Protein AF-A0A967CG40-F1 (afdb_monomer_lite)

pLDDT: mean 80.62, std 16.34, range [40.69, 97.94]

Structure (mmCIF, N/CA/C/O backbone):
data_AF-A0A967CG40-F1
#
_entry.id   AF-A0A967CG40-F1
#
loop_
_atom_site.group_PDB
_atom_site.id
_atom_site.type_symbol
_atom_site.label_atom_id
_atom_site.label_alt_id
_atom_site.label_comp_id
_atom_site.label_asym_id
_atom_site.label_entity_id
_atom_site.label_seq_id
_atom_site.pdbx_PDB_ins_code
_atom_site.Cartn_x
_atom_site.Cartn_y
_atom_site.Cartn_z
_atom_site.occupancy
_atom_site.B_iso_or_equiv
_atom_site.auth_seq_id
_atom_site.auth_comp_id
_atom_site.auth_asym_id
_atom_site.auth_atom_id
_atom_site.pdbx_PDB_model_num
ATOM 1 N N . ASN A 1 1 ? -1.352 -1.800 -19.577 1.00 79.44 1 ASN A N 1
ATOM 2 C CA . ASN A 1 1 ? -1.941 -0.766 -18.692 1.00 79.44 1 ASN A CA 1
ATOM 3 C C . ASN A 1 1 ? -1.736 0.642 -19.194 1.00 79.44 1 ASN A C 1
ATOM 5 O O . ASN A 1 1 ? -2.738 1.325 -19.335 1.00 79.44 1 ASN A O 1
ATOM 9 N N . HI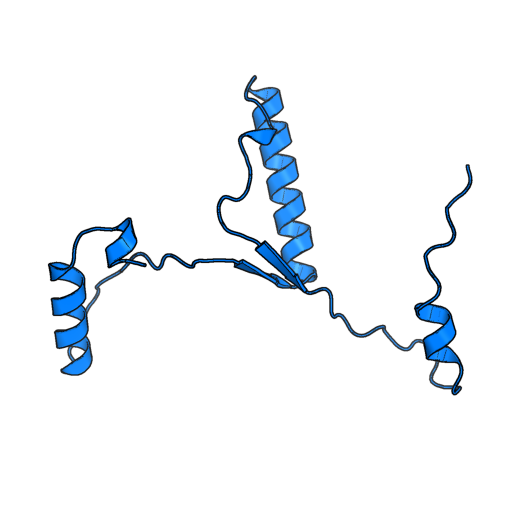S A 1 2 ? -0.505 1.043 -19.528 1.00 78.06 2 HIS A N 1
ATOM 10 C CA . HIS A 1 2 ? -0.240 2.351 -20.139 1.00 78.06 2 HIS A CA 1
ATOM 11 C C . HIS A 1 2 ? -1.141 2.636 -21.346 1.00 78.06 2 HIS A C 1
ATOM 13 O O . HIS A 1 2 ? -1.855 3.622 -21.348 1.00 78.06 2 HIS A O 1
ATOM 19 N N . LEU A 1 3 ? -1.250 1.709 -22.302 1.00 81.38 3 LEU A N 1
ATOM 20 C CA . LEU A 1 3 ? -2.155 1.883 -23.449 1.00 81.38 3 LEU A CA 1
ATOM 21 C C . LEU A 1 3 ? -3.645 1.870 -23.070 1.00 81.38 3 LEU A C 1
ATOM 23 O O . LEU A 1 3 ? -4.438 2.613 -23.635 1.00 81.38 3 LEU A O 1
ATOM 27 N N . ARG A 1 4 ? -4.019 1.045 -22.082 1.00 83.31 4 ARG A N 1
ATOM 28 C CA . ARG A 1 4 ? -5.406 0.899 -21.613 1.00 83.31 4 ARG A CA 1
ATOM 29 C C . ARG A 1 4 ? -5.933 2.175 -20.943 1.00 83.31 4 ARG A C 1
ATOM 31 O O . ARG A 1 4 ? -7.115 2.456 -21.069 1.00 83.31 4 ARG A O 1
ATOM 38 N N . HIS A 1 5 ? -5.066 2.926 -20.257 1.00 79.81 5 HIS A N 1
ATOM 39 C CA . HIS A 1 5 ? -5.451 4.077 -19.424 1.00 79.81 5 HIS A CA 1
ATOM 40 C C . HIS A 1 5 ? -4.872 5.419 -19.899 1.00 79.81 5 HIS A C 1
ATOM 42 O O . HIS A 1 5 ? -5.500 6.455 -19.727 1.00 79.81 5 HIS A O 1
ATOM 48 N N . GLY A 1 6 ? -3.686 5.414 -20.505 1.00 71.75 6 GLY A N 1
ATOM 49 C CA . GLY A 1 6 ? -2.922 6.601 -20.903 1.00 71.75 6 GLY A CA 1
ATOM 50 C C . GLY A 1 6 ? -3.070 7.014 -22.370 1.00 71.75 6 GLY A C 1
ATOM 51 O O . GLY A 1 6 ? -2.673 8.122 -22.706 1.00 71.75 6 GLY A O 1
ATOM 52 N N . ARG A 1 7 ? -3.649 6.164 -23.235 1.00 65.00 7 ARG A N 1
ATOM 53 C CA . ARG A 1 7 ? -3.970 6.402 -24.667 1.00 65.00 7 ARG A CA 1
ATOM 54 C C . ARG A 1 7 ? -2.843 6.911 -25.595 1.00 65.00 7 ARG A C 1
ATOM 56 O O . ARG A 1 7 ? -3.063 6.939 -26.800 1.00 65.00 7 ARG A O 1
ATOM 63 N N . ASN A 1 8 ? -1.655 7.249 -25.095 1.00 69.06 8 ASN A N 1
ATOM 64 C CA . ASN A 1 8 ? -0.513 7.696 -25.892 1.00 69.06 8 ASN A CA 1
ATOM 65 C C . ASN A 1 8 ? 0.495 6.548 -26.082 1.00 69.06 8 ASN A C 1
ATOM 67 O O . ASN A 1 8 ? 1.159 6.118 -25.135 1.00 69.06 8 ASN A O 1
ATOM 71 N N . VAL A 1 9 ? 0.537 6.024 -27.309 1.00 70.62 9 VAL A N 1
ATOM 72 C CA . VAL A 1 9 ? 1.396 4.907 -27.738 1.00 70.62 9 VAL A CA 1
ATOM 73 C C . VAL A 1 9 ? 2.782 5.409 -28.147 1.00 70.62 9 VAL A C 1
ATOM 75 O O . VAL A 1 9 ? 3.773 4.747 -27.854 1.00 70.62 9 VAL A O 1
ATOM 78 N N . THR A 1 10 ? 2.829 6.568 -28.809 1.00 72.12 10 THR A N 1
ATOM 79 C CA . THR A 1 10 ? 3.970 7.039 -29.603 1.00 72.12 10 THR A CA 1
ATOM 80 C C . THR A 1 10 ? 5.205 7.299 -28.747 1.00 72.12 10 THR A C 1
ATOM 82 O O . THR A 1 10 ? 6.295 6.841 -29.090 1.00 72.12 10 THR A O 1
ATOM 85 N N . ASP A 1 11 ? 5.022 7.947 -27.597 1.00 76.31 11 ASP A N 1
ATOM 86 C CA . ASP A 1 11 ? 6.138 8.327 -26.724 1.00 76.31 11 ASP A CA 1
ATOM 87 C C . ASP A 1 11 ? 6.769 7.096 -26.058 1.00 76.31 11 ASP A C 1
ATOM 89 O O . ASP A 1 11 ? 7.986 6.986 -25.949 1.00 76.31 11 ASP A O 1
ATOM 93 N N . LEU A 1 12 ? 5.945 6.112 -25.672 1.00 80.38 12 LEU A N 1
ATOM 94 C CA . LEU A 1 12 ? 6.441 4.882 -25.055 1.00 80.38 12 LEU A CA 1
ATOM 95 C C . LEU A 1 12 ? 7.185 4.004 -26.068 1.00 80.38 12 LEU A C 1
ATOM 97 O O . LEU A 1 12 ? 8.203 3.420 -25.714 1.00 80.38 12 LEU A O 1
ATOM 101 N N . SER A 1 13 ? 6.695 3.898 -27.309 1.00 85.38 13 SER A N 1
ATOM 102 C CA . SER A 1 13 ? 7.383 3.111 -28.341 1.00 85.38 13 SER A CA 1
ATOM 103 C C . SER A 1 13 ? 8.768 3.667 -28.658 1.00 85.38 13 SER A C 1
ATOM 105 O O . SER A 1 13 ? 9.723 2.903 -28.670 1.00 85.38 13 SER A O 1
ATOM 107 N N . GLN A 1 14 ? 8.897 4.988 -28.820 1.00 85.00 14 GLN A N 1
ATOM 108 C CA . GLN A 1 14 ? 10.183 5.618 -29.139 1.00 85.00 14 GLN A CA 1
ATOM 109 C C . GLN A 1 14 ? 11.216 5.401 -28.033 1.00 85.00 14 GLN A C 1
ATOM 111 O O . GLN A 1 14 ? 12.375 5.119 -28.312 1.00 85.00 14 GLN A O 1
ATOM 116 N N . VAL A 1 15 ? 10.789 5.479 -26.774 1.00 84.75 15 VAL A N 1
ATOM 117 C CA . VAL A 1 15 ? 11.684 5.259 -25.635 1.00 84.75 15 VAL A CA 1
ATOM 118 C C . VAL A 1 15 ? 12.107 3.802 -25.534 1.00 84.75 15 VAL A C 1
ATOM 120 O O . VAL A 1 15 ? 13.266 3.528 -25.243 1.00 84.75 15 VAL A O 1
ATOM 123 N N . LEU A 1 16 ? 11.190 2.863 -25.778 1.00 86.25 16 LEU A N 1
ATOM 124 C CA . LEU A 1 16 ? 11.537 1.444 -25.809 1.00 86.25 16 LEU A CA 1
ATOM 125 C C . LEU A 1 16 ? 12.536 1.145 -26.932 1.00 86.25 16 LEU A C 1
ATOM 127 O O . LEU A 1 16 ? 13.485 0.404 -26.692 1.00 86.25 16 LEU A O 1
ATOM 131 N N . ASP A 1 17 ? 12.362 1.753 -28.107 1.00 90.38 17 ASP A N 1
ATOM 132 C CA . ASP A 1 17 ? 13.294 1.617 -29.228 1.00 90.38 17 ASP A CA 1
ATOM 133 C C . ASP A 1 17 ? 14.686 2.169 -28.871 1.00 90.38 17 ASP A C 1
ATOM 135 O O . ASP A 1 17 ? 15.684 1.476 -29.069 1.00 90.38 17 ASP A O 1
ATOM 139 N N . SER A 1 18 ? 14.765 3.362 -28.266 1.00 88.69 18 SER A N 1
ATOM 140 C CA . SER A 1 18 ? 16.028 3.928 -27.764 1.00 88.69 18 SER A CA 1
ATOM 141 C C . SER A 1 18 ? 16.668 3.066 -26.670 1.00 88.69 18 SER A C 1
ATOM 143 O O . SER A 1 18 ? 17.875 2.850 -26.686 1.00 88.69 18 SER A O 1
ATOM 145 N N . TRP A 1 19 ? 15.875 2.511 -25.749 1.00 86.06 19 TRP A N 1
ATOM 146 C CA . TRP A 1 19 ? 16.388 1.644 -24.685 1.00 86.06 19 TRP A CA 1
ATOM 147 C C . TRP A 1 19 ? 16.948 0.323 -25.233 1.00 86.06 19 TRP A C 1
ATOM 149 O O . TRP A 1 19 ? 17.974 -0.156 -24.756 1.00 86.06 19 TRP A O 1
ATOM 159 N N . ILE A 1 20 ? 16.312 -0.250 -26.265 1.00 91.25 20 ILE A N 1
ATOM 160 C CA . ILE A 1 20 ? 16.814 -1.432 -26.991 1.00 91.25 20 ILE A CA 1
ATOM 161 C C . ILE A 1 20 ? 18.110 -1.110 -27.744 1.00 91.25 20 ILE A C 1
ATOM 163 O O . ILE A 1 20 ? 18.984 -1.971 -27.835 1.00 91.25 20 ILE A O 1
ATOM 167 N N . ALA A 1 21 ? 18.242 0.109 -28.269 1.00 93.31 21 ALA A N 1
ATOM 168 C CA . ALA A 1 21 ? 19.454 0.589 -28.929 1.00 93.31 21 ALA A CA 1
ATOM 169 C C . ALA A 1 21 ? 20.603 0.932 -27.956 1.00 93.31 21 ALA A C 1
ATOM 171 O O . ALA A 1 21 ? 21.659 1.361 -28.410 1.00 93.31 21 ALA A O 1
ATOM 172 N N . GLU A 1 22 ? 20.415 0.720 -26.645 1.00 87.38 22 GLU A N 1
ATOM 173 C CA . GLU A 1 22 ? 21.351 1.094 -25.572 1.00 87.38 22 GLU A CA 1
ATOM 174 C C . GLU A 1 22 ? 21.623 2.607 -25.477 1.00 87.38 22 GLU A C 1
ATOM 176 O O . GLU A 1 22 ? 22.598 3.041 -24.857 1.00 87.38 22 GLU A O 1
ATOM 181 N N . ASP A 1 23 ? 20.722 3.428 -26.020 1.00 89.44 23 ASP A N 1
ATOM 182 C CA . ASP A 1 23 ? 20.763 4.874 -25.853 1.00 89.44 23 ASP A CA 1
ATOM 183 C C . ASP A 1 23 ? 20.236 5.263 -24.461 1.00 89.44 23 ASP A C 1
ATOM 185 O O . ASP A 1 23 ? 19.238 4.736 -23.956 1.00 89.44 23 ASP A O 1
ATOM 189 N N . SER A 1 24 ? 20.887 6.235 -23.819 1.00 77.44 24 SER A N 1
ATOM 190 C CA . SER A 1 24 ? 20.407 6.792 -22.553 1.00 77.44 24 SER A CA 1
ATOM 191 C C . SER A 1 24 ? 19.206 7.710 -22.786 1.00 77.44 24 SER A C 1
ATOM 193 O O . SER A 1 24 ? 19.284 8.635 -23.596 1.00 77.44 24 SER A O 1
ATOM 195 N N . THR A 1 25 ? 18.129 7.514 -22.025 1.00 79.44 25 THR A N 1
ATOM 196 C CA . THR A 1 25 ? 16.931 8.367 -22.072 1.00 79.44 25 THR A CA 1
ATOM 197 C C . THR A 1 25 ? 16.548 8.802 -20.657 1.00 79.44 25 THR A C 1
ATOM 199 O O . THR A 1 25 ? 16.489 7.952 -19.770 1.00 79.44 25 THR A O 1
ATOM 202 N N . ASP A 1 26 ? 16.192 10.073 -20.465 1.00 83.38 26 ASP A N 1
ATOM 203 C CA . ASP A 1 26 ? 15.620 10.593 -19.207 1.00 83.38 26 ASP A CA 1
ATOM 204 C C . ASP A 1 26 ? 14.086 10.445 -19.159 1.00 83.38 26 ASP A C 1
ATOM 206 O O . ASP A 1 26 ? 13.381 11.191 -18.478 1.00 83.38 26 ASP A O 1
ATOM 210 N N . PHE A 1 27 ? 13.527 9.524 -19.945 1.00 80.31 27 PHE A N 1
ATOM 211 C CA . PHE A 1 27 ? 12.085 9.392 -20.055 1.00 80.31 27 PHE A CA 1
ATOM 212 C C . PHE A 1 27 ? 11.476 8.737 -18.816 1.00 80.31 27 PHE A C 1
ATOM 214 O O . PHE A 1 27 ? 11.744 7.579 -18.494 1.00 80.31 27 PHE A O 1
ATOM 221 N N . GLU A 1 28 ? 10.562 9.459 -18.176 1.00 80.56 28 GLU A N 1
ATOM 222 C CA . GLU A 1 28 ? 9.710 8.925 -17.123 1.00 80.56 28 GLU A CA 1
ATOM 223 C C . GLU A 1 28 ? 8.367 8.472 -17.694 1.00 80.56 28 GLU A C 1
ATOM 225 O O . GLU A 1 28 ? 7.712 9.184 -18.457 1.00 80.56 28 GLU A O 1
ATOM 230 N N . PHE A 1 29 ? 7.898 7.301 -17.262 1.00 78.94 29 PHE A N 1
ATOM 231 C CA . PHE A 1 29 ? 6.557 6.835 -17.593 1.00 78.94 29 PHE A CA 1
ATOM 232 C C . PHE A 1 29 ? 5.750 6.509 -16.344 1.00 78.94 29 PHE A C 1
ATOM 234 O O . PHE A 1 29 ? 6.257 6.037 -15.325 1.00 78.94 29 PHE A O 1
ATOM 241 N N . ARG A 1 30 ? 4.434 6.701 -16.446 1.00 82.44 30 ARG A N 1
ATOM 242 C CA . ARG A 1 30 ? 3.508 6.342 -15.375 1.00 82.44 30 ARG A CA 1
ATOM 243 C C . ARG A 1 30 ? 3.249 4.838 -15.390 1.00 82.44 30 ARG A C 1
ATOM 245 O O . ARG A 1 30 ? 2.419 4.341 -16.156 1.00 82.44 30 ARG A O 1
ATOM 252 N N . PHE A 1 31 ? 3.903 4.108 -14.494 1.00 84.94 31 PHE A N 1
ATOM 253 C CA . PHE A 1 31 ? 3.541 2.721 -14.231 1.00 84.94 31 PHE A CA 1
ATOM 254 C C . PHE A 1 31 ? 2.206 2.648 -13.475 1.00 84.94 31 PHE A C 1
ATOM 256 O O . PHE A 1 31 ? 2.032 3.248 -12.419 1.00 84.94 31 PHE A O 1
ATOM 263 N N . MET A 1 32 ? 1.245 1.904 -14.024 1.00 87.88 32 MET A N 1
ATOM 264 C CA . MET A 1 32 ? -0.087 1.725 -13.438 1.00 87.88 32 MET A CA 1
ATOM 265 C C . MET A 1 32 ? -0.299 0.239 -13.130 1.00 87.88 32 MET A C 1
ATOM 267 O O . MET A 1 32 ? -0.610 -0.518 -14.058 1.00 87.88 32 MET A O 1
ATOM 271 N N . PRO A 1 33 ? -0.102 -0.219 -11.882 1.00 91.81 33 PRO A N 1
ATOM 272 C CA . PRO A 1 33 ? -0.356 -1.606 -11.503 1.00 91.81 33 PRO A CA 1
ATOM 273 C C . PRO A 1 33 ? -1.859 -1.927 -11.510 1.00 91.81 33 PRO A C 1
ATOM 275 O O . PRO A 1 33 ? -2.706 -1.040 -11.504 1.00 91.81 33 PRO A O 1
ATOM 278 N N . ASN A 1 34 ? -2.199 -3.220 -11.530 1.00 93.69 34 ASN A N 1
ATOM 279 C CA . ASN A 1 34 ? -3.595 -3.687 -11.468 1.00 93.69 34 ASN A CA 1
ATOM 280 C C . ASN A 1 34 ? -4.069 -4.044 -10.056 1.00 93.69 34 ASN A C 1
ATOM 282 O O . ASN A 1 34 ? -5.257 -4.265 -9.856 1.00 93.69 34 ASN A O 1
ATOM 286 N N . ARG A 1 35 ? -3.140 -4.189 -9.112 1.00 94.56 35 ARG A N 1
ATOM 287 C CA . ARG A 1 35 ? -3.397 -4.549 -7.717 1.00 94.56 35 ARG A CA 1
ATOM 288 C C . ARG A 1 35 ? -2.185 -4.199 -6.872 1.00 94.56 35 ARG A C 1
ATOM 290 O O . ARG A 1 35 ? -1.079 -4.100 -7.409 1.00 94.56 35 ARG A O 1
ATOM 297 N N . LEU A 1 36 ? -2.396 -4.097 -5.569 1.00 94.00 36 LEU A N 1
ATOM 298 C CA . LEU A 1 36 ? -1.332 -3.978 -4.580 1.00 94.00 36 LEU A CA 1
ATOM 299 C C . LEU A 1 36 ? -1.274 -5.252 -3.736 1.00 94.00 36 LEU A C 1
ATOM 301 O O . LEU A 1 36 ? -2.301 -5.847 -3.415 1.00 94.00 36 LEU A O 1
ATOM 305 N N . LEU A 1 37 ? -0.063 -5.681 -3.395 1.00 94.88 37 LEU A N 1
ATOM 306 C CA . LEU A 1 37 ? 0.175 -6.705 -2.387 1.00 94.88 37 LEU A CA 1
ATOM 307 C C . LEU A 1 37 ? 0.984 -6.052 -1.275 1.00 94.88 37 LEU A C 1
ATOM 309 O O . LEU A 1 37 ? 2.035 -5.473 -1.540 1.00 94.88 37 LEU A O 1
ATOM 313 N N . MET A 1 38 ? 0.482 -6.129 -0.052 1.00 94.38 38 MET A N 1
ATOM 314 C CA . MET A 1 38 ? 1.117 -5.535 1.113 1.00 94.38 38 MET A CA 1
ATOM 315 C C . MET A 1 38 ? 1.540 -6.621 2.088 1.00 94.38 38 MET A C 1
ATOM 317 O O . MET A 1 38 ? 0.848 -7.619 2.276 1.00 94.38 38 MET A O 1
ATOM 321 N N . HIS A 1 39 ? 2.680 -6.401 2.720 1.00 92.31 39 HIS A N 1
ATOM 322 C CA . HIS A 1 39 ? 3.172 -7.213 3.820 1.00 92.31 39 HIS A CA 1
ATOM 323 C C . HIS A 1 39 ? 2.619 -6.647 5.137 1.00 92.31 39 HIS A C 1
ATOM 325 O O . HIS A 1 39 ? 2.361 -5.446 5.225 1.00 92.31 39 HIS A O 1
ATOM 331 N N . GLY A 1 40 ? 2.416 -7.469 6.166 1.00 88.62 40 GLY A N 1
ATOM 332 C CA . GLY A 1 40 ? 1.710 -7.046 7.384 1.00 88.62 40 GLY A CA 1
ATOM 333 C C . GLY A 1 40 ? 2.310 -5.816 8.096 1.00 88.62 40 GLY A C 1
ATOM 334 O O . GLY A 1 40 ? 1.566 -4.991 8.618 1.00 88.62 40 GLY A O 1
ATOM 335 N N . THR A 1 41 ? 3.628 -5.625 8.042 1.00 88.88 41 THR A N 1
ATOM 336 C CA . THR A 1 41 ? 4.387 -4.525 8.653 1.00 88.88 41 THR A CA 1
ATOM 337 C C . THR A 1 41 ? 4.214 -3.224 7.897 1.00 88.88 41 THR A C 1
ATOM 339 O O . THR A 1 41 ? 4.337 -2.166 8.500 1.00 88.88 41 THR A O 1
ATOM 342 N N . THR A 1 42 ? 3.924 -3.280 6.596 1.00 92.00 42 THR A N 1
ATOM 343 C CA . THR A 1 42 ? 3.647 -2.088 5.785 1.00 92.00 42 THR A CA 1
ATOM 344 C C . THR A 1 42 ? 2.151 -1.825 5.655 1.00 92.00 42 THR A C 1
ATOM 346 O O . THR A 1 42 ? 1.743 -0.683 5.471 1.00 92.00 42 THR A O 1
ATOM 349 N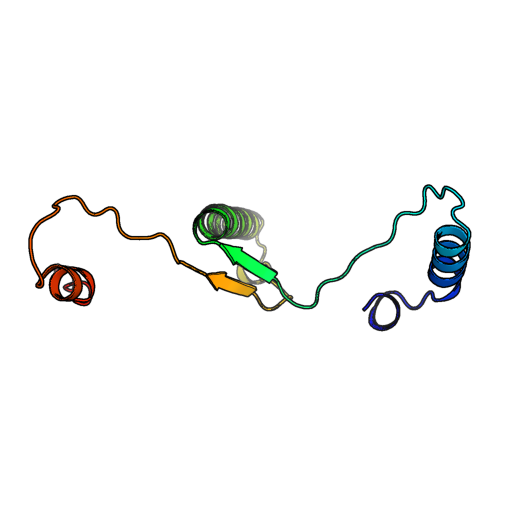 N . CYS A 1 43 ? 1.315 -2.855 5.799 1.00 92.81 43 CYS A N 1
ATOM 350 C CA . CYS A 1 43 ? -0.135 -2.716 5.774 1.00 92.81 43 CYS A CA 1
ATOM 351 C C . CYS A 1 43 ? -0.667 -1.972 7.004 1.00 92.81 43 CYS A C 1
ATOM 353 O O . CYS A 1 43 ? -1.507 -1.092 6.851 1.00 92.81 43 CYS A O 1
ATOM 355 N N . ALA A 1 44 ? -0.157 -2.276 8.201 1.00 91.62 44 ALA A N 1
ATOM 356 C CA . ALA A 1 44 ? -0.595 -1.614 9.429 1.00 91.62 44 ALA A CA 1
ATOM 357 C C . ALA A 1 44 ? -0.433 -0.075 9.401 1.00 91.62 44 ALA A C 1
ATOM 359 O O . ALA A 1 44 ? -1.438 0.605 9.611 1.00 91.62 44 ALA A O 1
ATOM 360 N N . PRO A 1 45 ? 0.753 0.503 9.101 1.00 95.12 45 PRO A N 1
ATOM 361 C CA . PRO A 1 45 ? 0.888 1.957 9.007 1.00 95.12 45 PRO A CA 1
ATOM 362 C C . PRO A 1 45 ? 0.048 2.551 7.869 1.00 95.12 45 PRO A C 1
ATOM 364 O O . PRO A 1 45 ? -0.616 3.554 8.077 1.00 95.12 45 PRO A O 1
ATOM 367 N N . ALA A 1 46 ? -0.040 1.896 6.707 1.00 94.06 46 ALA A N 1
ATOM 368 C CA . ALA A 1 46 ? -0.864 2.402 5.607 1.00 94.06 46 ALA A CA 1
ATOM 369 C C . ALA A 1 46 ? -2.370 2.433 5.933 1.00 94.06 46 ALA A C 1
ATOM 371 O O . ALA A 1 46 ? -3.084 3.341 5.510 1.00 94.06 46 ALA A O 1
ATOM 372 N N . LEU A 1 47 ? -2.876 1.449 6.684 1.00 93.31 47 LEU A N 1
ATOM 373 C CA . LEU A 1 47 ? -4.258 1.458 7.166 1.00 93.31 47 LEU A CA 1
ATOM 374 C C . LEU A 1 47 ? -4.485 2.561 8.205 1.00 93.31 47 LEU A C 1
ATOM 376 O O . LEU A 1 47 ? -5.549 3.178 8.191 1.00 93.31 47 LEU A O 1
ATOM 380 N N . ALA A 1 48 ? -3.499 2.821 9.068 1.00 95.94 48 ALA A N 1
ATOM 381 C CA . ALA A 1 48 ? -3.548 3.936 10.009 1.00 95.94 48 ALA A CA 1
ATOM 382 C C . ALA A 1 48 ? -3.589 5.286 9.274 1.00 95.94 48 ALA A C 1
ATOM 384 O O . ALA A 1 48 ? -4.419 6.126 9.612 1.00 95.94 48 ALA A O 1
ATOM 385 N N . ASP A 1 49 ? -2.794 5.458 8.216 1.00 96.44 49 ASP A N 1
ATOM 386 C CA . ASP A 1 49 ? -2.819 6.666 7.384 1.00 96.44 49 ASP A CA 1
ATOM 387 C C . ASP A 1 49 ? -4.182 6.858 6.701 1.00 96.44 49 ASP A C 1
ATOM 389 O O . ASP A 1 49 ? -4.741 7.954 6.720 1.00 96.44 49 ASP A O 1
ATOM 393 N N . ILE A 1 50 ? -4.770 5.792 6.138 1.00 95.50 50 ILE A N 1
ATOM 394 C CA . ILE A 1 50 ? -6.121 5.856 5.551 1.00 95.50 50 ILE A CA 1
ATOM 395 C C . ILE A 1 50 ? -7.155 6.236 6.615 1.00 95.50 50 ILE A C 1
ATOM 397 O O . ILE A 1 50 ? -8.054 7.022 6.322 1.00 95.50 50 ILE A O 1
ATOM 401 N N . ALA A 1 51 ? -7.053 5.696 7.832 1.00 96.44 51 ALA A N 1
ATOM 402 C CA . ALA A 1 51 ? -7.949 6.059 8.927 1.00 96.44 51 ALA A CA 1
ATOM 403 C C . ALA A 1 51 ? -7.803 7.543 9.298 1.00 96.44 51 ALA A C 1
ATOM 405 O O . ALA A 1 51 ? -8.803 8.254 9.323 1.00 96.44 51 ALA A O 1
ATOM 406 N N . ALA A 1 52 ? -6.574 8.037 9.453 1.00 97.69 52 ALA A N 1
ATOM 407 C CA . ALA A 1 52 ? -6.318 9.444 9.753 1.00 97.69 52 ALA A CA 1
ATOM 408 C C . ALA A 1 52 ? -6.856 10.381 8.657 1.00 97.69 52 ALA A C 1
ATOM 410 O O . ALA A 1 52 ? -7.492 11.390 8.945 1.00 97.69 52 ALA A O 1
ATOM 411 N N . LEU A 1 53 ? -6.670 10.031 7.382 1.00 97.62 53 LEU A N 1
ATOM 412 C CA . LEU A 1 53 ? -7.216 10.811 6.267 1.00 97.62 53 LEU A CA 1
ATOM 413 C C . LEU A 1 53 ? -8.753 10.778 6.220 1.00 97.62 53 LEU A C 1
ATOM 415 O O . LEU A 1 53 ? -9.381 11.738 5.772 1.00 97.62 53 LEU A O 1
ATOM 419 N N . ARG A 1 54 ? -9.379 9.690 6.682 1.00 97.88 54 ARG A N 1
ATOM 420 C CA . ARG A 1 54 ? -10.838 9.613 6.835 1.00 97.88 54 ARG A CA 1
ATOM 421 C C . ARG A 1 54 ? -11.347 10.520 7.947 1.00 97.88 54 ARG A C 1
ATOM 423 O O . ARG A 1 54 ? -12.391 11.140 7.750 1.00 97.88 54 ARG A O 1
ATOM 430 N N . ASP A 1 55 ? -10.612 10.626 9.048 1.00 97.94 55 ASP A N 1
ATOM 431 C CA . ASP A 1 55 ? -10.935 11.554 10.133 1.00 97.94 55 ASP A CA 1
ATOM 432 C C . ASP A 1 55 ? -10.845 13.004 9.638 1.00 97.94 55 ASP A C 1
ATOM 434 O O . ASP A 1 55 ? -11.804 13.759 9.781 1.00 97.94 55 ASP A O 1
ATOM 438 N N . VAL A 1 56 ? -9.772 13.354 8.917 1.00 97.62 56 VAL A N 1
ATOM 439 C CA . VAL A 1 56 ? -9.629 14.679 8.282 1.00 97.62 56 VAL A CA 1
ATOM 440 C C . VAL A 1 56 ? -10.788 14.970 7.324 1.00 97.62 56 VAL A C 1
ATOM 442 O O . VAL A 1 56 ? -11.326 16.074 7.327 1.00 97.62 56 VAL A O 1
ATOM 445 N N . ASN A 1 57 ? -11.221 14.000 6.514 1.00 97.44 57 ASN A N 1
ATOM 446 C CA . ASN A 1 57 ? -12.391 14.194 5.654 1.00 97.44 57 ASN A CA 1
ATOM 447 C C . ASN A 1 57 ? -13.655 14.495 6.473 1.00 97.44 57 ASN A C 1
ATOM 449 O O . ASN A 1 57 ? -14.391 15.414 6.118 1.00 97.44 57 ASN A O 1
ATOM 453 N N . ALA A 1 58 ? -13.885 13.766 7.570 1.00 97.12 58 ALA A N 1
ATOM 454 C CA . ALA A 1 58 ? -15.032 13.993 8.446 1.00 97.12 58 ALA A CA 1
ATOM 455 C C . ALA A 1 58 ? -15.024 15.410 9.042 1.00 97.12 58 ALA A C 1
ATOM 457 O O . ALA A 1 58 ? -16.059 16.071 9.058 1.00 97.12 58 ALA A O 1
ATOM 458 N N . GLU A 1 59 ? -13.857 15.888 9.484 1.00 97.81 59 GLU A N 1
ATOM 459 C CA . GLU A 1 59 ? -13.674 17.236 10.043 1.00 97.81 59 GLU A CA 1
ATOM 460 C C . GLU A 1 59 ? -13.957 18.355 9.033 1.00 97.81 59 GLU A C 1
ATOM 462 O O . GLU A 1 59 ? -14.296 19.469 9.425 1.00 97.81 59 GLU A O 1
ATOM 467 N N . ASN A 1 60 ? -13.827 18.066 7.736 1.00 97.12 60 ASN A N 1
ATOM 468 C CA . ASN A 1 60 ? -14.037 19.022 6.652 1.00 97.12 60 ASN A CA 1
ATOM 469 C C . ASN A 1 60 ? -15.426 18.895 5.997 1.00 97.12 60 ASN A C 1
ATOM 471 O O . ASN A 1 60 ? -15.620 19.427 4.906 1.00 97.12 60 ASN A O 1
ATOM 475 N N . ASP A 1 61 ? -16.376 18.189 6.623 1.00 96.56 61 ASP A N 1
ATOM 476 C CA . ASP A 1 61 ? -17.718 17.889 6.089 1.00 96.56 61 ASP A CA 1
ATOM 477 C C . ASP A 1 61 ? -17.717 17.023 4.807 1.00 96.56 61 ASP A C 1
ATOM 479 O O . ASP A 1 61 ? -18.686 16.996 4.041 1.00 96.56 61 ASP A O 1
ATOM 483 N N . TRP A 1 62 ? -16.637 16.276 4.553 1.00 97.12 62 TRP A N 1
ATOM 484 C CA . TRP A 1 62 ? -16.554 15.311 3.454 1.00 97.12 62 TRP A CA 1
ATOM 485 C C . TRP A 1 62 ? -16.934 13.917 3.939 1.00 97.12 62 TRP A C 1
ATOM 487 O O . TRP A 1 62 ? -16.663 13.523 5.071 1.00 97.12 62 TRP A O 1
ATOM 497 N N . HIS A 1 63 ? -17.526 13.114 3.052 1.00 96.50 63 HIS A N 1
ATOM 498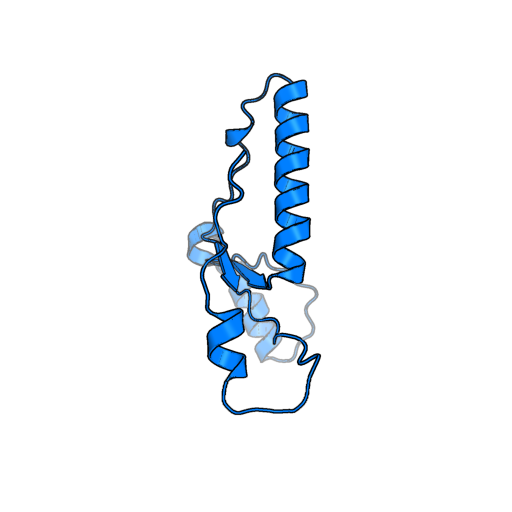 C CA . HIS A 1 63 ? -17.890 11.745 3.399 1.00 96.50 63 HIS A CA 1
ATOM 499 C C . HIS A 1 63 ? -16.623 10.882 3.579 1.00 96.50 63 HIS A C 1
ATOM 501 O O . HIS A 1 63 ? -15.914 10.652 2.595 1.00 96.50 63 HIS A O 1
ATOM 507 N N . PRO A 1 64 ? -16.334 10.325 4.773 1.00 95.25 64 PRO A N 1
ATOM 508 C CA . PRO A 1 64 ? -15.061 9.640 5.025 1.00 95.25 64 PRO A CA 1
ATOM 509 C C . PRO A 1 64 ? -14.838 8.437 4.105 1.00 95.25 64 PRO A C 1
ATOM 511 O O . PRO A 1 64 ? -13.732 8.194 3.626 1.00 95.25 64 PRO A O 1
ATOM 514 N N . SER A 1 65 ? -15.905 7.706 3.771 1.00 93.62 65 SER A N 1
ATOM 515 C CA . SER A 1 65 ? -15.801 6.537 2.890 1.00 93.62 65 SER A CA 1
ATOM 516 C C . SER A 1 65 ? -15.463 6.876 1.434 1.00 93.62 65 SER A C 1
ATOM 518 O O . SER A 1 65 ? -15.210 5.951 0.665 1.00 93.62 65 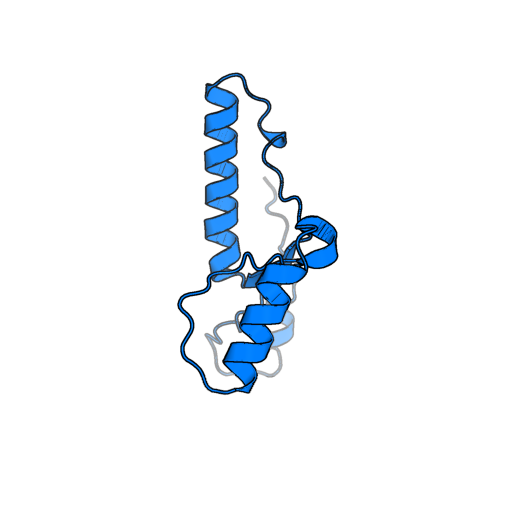SER A O 1
ATOM 520 N N . ALA A 1 66 ? -15.470 8.157 1.040 1.00 93.31 66 ALA A N 1
ATOM 521 C CA . ALA A 1 66 ? -14.999 8.573 -0.279 1.00 93.31 66 ALA A CA 1
ATOM 522 C C . ALA A 1 66 ? -13.509 8.246 -0.464 1.00 93.31 66 ALA A C 1
ATOM 524 O O . ALA A 1 66 ? -13.072 7.954 -1.575 1.00 93.31 66 ALA A O 1
ATOM 525 N N . LEU A 1 67 ? -12.742 8.209 0.631 1.00 94.00 67 LEU A N 1
ATOM 526 C CA . LEU A 1 67 ? -11.390 7.675 0.622 1.00 94.00 67 LEU A CA 1
ATOM 527 C C . LEU A 1 67 ? -11.435 6.145 0.744 1.00 94.00 67 LEU A C 1
ATOM 529 O O . LEU A 1 67 ? -11.464 5.577 1.843 1.00 94.00 67 LEU A O 1
ATOM 533 N N . THR A 1 68 ? -11.447 5.469 -0.400 1.00 91.62 68 THR A N 1
ATOM 534 C CA . THR A 1 68 ? -11.322 4.012 -0.510 1.00 91.62 68 THR A CA 1
ATOM 535 C C . THR A 1 68 ? -10.302 3.652 -1.591 1.00 91.62 68 THR A C 1
ATOM 537 O O . THR A 1 68 ? -10.225 4.350 -2.601 1.00 91.62 68 THR A O 1
ATOM 540 N N . PRO A 1 69 ? -9.513 2.576 -1.426 1.00 91.38 69 PRO A N 1
ATOM 541 C CA . PRO A 1 69 ? -8.637 2.114 -2.493 1.00 91.38 69 PRO A CA 1
ATOM 542 C C . PRO A 1 69 ? -9.432 1.702 -3.737 1.00 91.38 69 PRO A C 1
ATOM 544 O O . PRO A 1 69 ? -10.385 0.931 -3.635 1.00 91.38 69 PRO A O 1
ATOM 547 N N . GLU A 1 70 ? -9.016 2.179 -4.911 1.00 90.94 70 GLU A N 1
ATOM 548 C CA . GLU A 1 70 ? -9.599 1.761 -6.196 1.00 90.94 70 GLU A CA 1
ATOM 549 C C . GLU A 1 70 ? -9.009 0.440 -6.704 1.00 90.94 70 GLU A C 1
ATOM 551 O O . GLU A 1 70 ? -9.683 -0.357 -7.358 1.00 90.94 70 GLU A O 1
ATOM 556 N N . LEU A 1 71 ? -7.729 0.199 -6.413 1.00 91.81 71 LEU A N 1
ATOM 557 C CA . LEU A 1 71 ? -7.059 -1.039 -6.783 1.00 91.81 71 LEU A CA 1
ATOM 558 C C . LEU A 1 71 ? -7.354 -2.128 -5.746 1.00 91.81 71 LEU A C 1
ATOM 560 O O . LEU A 1 71 ? -7.269 -1.858 -4.548 1.00 91.81 71 LEU A O 1
ATOM 564 N N . PRO A 1 72 ? -7.600 -3.380 -6.172 1.00 95.12 72 PRO A N 1
ATOM 565 C CA . PRO A 1 72 ? -7.639 -4.511 -5.257 1.00 95.12 72 PRO A CA 1
ATOM 566 C C . PRO A 1 72 ? -6.336 -4.612 -4.456 1.00 95.12 72 PRO A C 1
ATOM 568 O O . PRO A 1 72 ? -5.243 -4.579 -5.033 1.00 95.12 72 PRO A O 1
ATOM 571 N N . ILE A 1 73 ? -6.456 -4.772 -3.138 1.00 94.38 73 ILE A N 1
ATOM 572 C CA . ILE A 1 73 ? -5.320 -4.923 -2.225 1.00 94.38 73 ILE A CA 1
ATOM 573 C C . ILE A 1 73 ? -5.369 -6.315 -1.598 1.00 94.38 73 ILE A C 1
ATOM 575 O O . ILE A 1 73 ? -6.369 -6.695 -0.992 1.00 94.38 73 ILE A O 1
ATOM 579 N N . GLY A 1 74 ? -4.286 -7.077 -1.739 1.00 94.88 74 GLY A N 1
ATOM 580 C CA . GLY A 1 74 ? -4.038 -8.283 -0.953 1.00 94.88 74 GLY A CA 1
ATOM 581 C C . GLY A 1 74 ? -3.076 -7.981 0.190 1.00 94.88 74 GLY A C 1
ATOM 582 O O . GLY A 1 74 ? -2.122 -7.230 0.002 1.00 94.88 74 GLY A O 1
ATOM 583 N N . VAL A 1 75 ? -3.293 -8.584 1.356 1.00 93.00 75 VAL A N 1
ATOM 584 C CA . VAL A 1 75 ? -2.394 -8.447 2.508 1.00 93.00 75 VAL A CA 1
ATOM 585 C C . VAL A 1 75 ? -1.891 -9.826 2.910 1.00 93.00 75 VAL A C 1
ATOM 587 O O . VAL A 1 75 ? -2.690 -10.732 3.142 1.00 93.00 75 VAL A O 1
ATOM 590 N N . SER A 1 76 ? -0.572 -9.977 2.983 1.00 90.06 76 SER A N 1
ATOM 591 C CA . SER A 1 76 ? 0.086 -11.150 3.552 1.00 90.06 76 SER A CA 1
ATOM 592 C C . SER A 1 76 ? 0.556 -10.825 4.961 1.00 90.06 76 SER A C 1
ATOM 594 O O . SER A 1 76 ? 1.311 -9.873 5.164 1.00 90.06 76 SER A O 1
ATOM 596 N N . VAL A 1 77 ? 0.108 -11.616 5.930 1.00 88.38 77 VAL A N 1
ATOM 597 C CA . VAL A 1 77 ? 0.596 -11.572 7.309 1.00 88.38 77 VAL A CA 1
ATOM 598 C C . VAL A 1 77 ? 1.260 -12.912 7.583 1.00 88.38 77 VAL A C 1
ATOM 600 O O . VAL A 1 77 ? 0.598 -13.882 7.943 1.00 88.38 77 VAL A O 1
ATOM 603 N N . ASP A 1 78 ? 2.563 -12.971 7.344 1.00 82.38 78 ASP A N 1
ATOM 604 C CA . ASP A 1 78 ? 3.354 -14.203 7.337 1.00 82.38 78 ASP A CA 1
ATOM 605 C C . ASP A 1 78 ? 4.553 -14.160 8.290 1.00 82.38 78 ASP A C 1
ATOM 607 O O . ASP A 1 78 ? 5.439 -15.007 8.199 1.00 82.38 78 ASP A O 1
ATOM 611 N N . TYR A 1 79 ? 4.576 -13.228 9.252 1.00 74.56 79 TYR A N 1
ATOM 612 C CA . TYR A 1 79 ? 5.616 -13.239 10.281 1.00 74.56 79 TYR A CA 1
ATOM 613 C C . TYR A 1 79 ? 5.630 -14.583 10.999 1.00 74.56 79 TYR A C 1
ATOM 615 O O . TYR A 1 79 ? 4.656 -14.982 11.644 1.00 74.56 79 TYR A O 1
ATOM 623 N N . SER A 1 80 ? 6.766 -15.271 10.891 1.00 66.50 80 SER A N 1
ATOM 624 C CA . SER A 1 80 ? 7.054 -16.469 11.664 1.00 66.50 80 SER A CA 1
ATOM 625 C C . SER A 1 80 ? 6.883 -16.156 13.148 1.00 66.50 80 SER A C 1
ATOM 627 O O . SER A 1 80 ? 7.433 -15.175 13.649 1.00 66.50 80 SER A O 1
ATOM 629 N N . ILE A 1 81 ? 6.137 -16.998 13.856 1.00 66.75 81 ILE A N 1
ATOM 630 C CA . ILE A 1 81 ? 5.977 -16.890 15.305 1.00 66.75 81 ILE A CA 1
ATOM 631 C C . ILE A 1 81 ? 7.357 -17.030 15.952 1.00 66.75 81 ILE A C 1
ATOM 633 O O . ILE A 1 81 ? 8.065 -18.007 15.700 1.00 66.75 81 ILE A O 1
ATOM 637 N N . ALA A 1 82 ? 7.729 -16.072 16.804 1.00 63.41 82 ALA A N 1
ATOM 638 C CA . ALA A 1 82 ? 8.910 -16.207 17.642 1.00 63.41 82 ALA A CA 1
ATOM 639 C C . ALA A 1 82 ? 8.731 -17.432 18.552 1.00 63.41 82 ALA A C 1
ATOM 641 O O . ALA A 1 82 ? 7.816 -17.489 19.377 1.00 63.41 82 ALA A O 1
ATOM 642 N N . ILE A 1 83 ? 9.588 -18.436 18.378 1.00 62.34 83 ILE A N 1
ATOM 643 C CA . ILE A 1 83 ? 9.598 -19.616 19.238 1.00 62.34 83 ILE A CA 1
ATOM 644 C C . ILE A 1 83 ? 10.280 -19.202 20.541 1.00 62.34 83 ILE A C 1
ATOM 646 O O . ILE A 1 83 ? 11.502 -19.119 20.604 1.00 62.34 83 ILE A O 1
ATOM 650 N N . ALA A 1 84 ? 9.482 -18.901 21.566 1.00 61.25 84 ALA A N 1
ATOM 651 C CA . ALA A 1 84 ? 9.999 -18.571 22.892 1.00 61.25 84 ALA A CA 1
ATOM 652 C C . ALA A 1 84 ? 10.552 -19.805 23.636 1.00 61.25 84 ALA A C 1
ATOM 654 O O . ALA A 1 84 ? 11.461 -19.657 24.442 1.00 61.25 84 ALA A O 1
ATOM 655 N N . ASP A 1 85 ? 10.068 -21.016 23.321 1.00 59.09 85 ASP A N 1
ATOM 656 C CA . ASP A 1 85 ? 10.449 -22.258 24.005 1.00 59.09 85 ASP A CA 1
ATOM 657 C C . ASP A 1 85 ? 10.785 -23.372 23.000 1.00 59.09 85 ASP A C 1
ATOM 659 O O . ASP A 1 85 ? 9.944 -23.788 22.202 1.00 59.09 85 ASP A O 1
ATOM 663 N N . PHE A 1 86 ? 12.016 -23.890 23.051 1.00 55.94 86 PHE A N 1
ATOM 664 C CA . PHE A 1 86 ? 12.559 -24.846 22.072 1.00 55.94 86 PHE A CA 1
ATOM 665 C C . PHE A 1 86 ? 12.099 -26.312 22.262 1.00 55.94 86 PHE A C 1
ATOM 667 O O . PHE A 1 86 ? 12.615 -27.208 21.600 1.00 55.94 86 PHE A O 1
ATOM 674 N N . VAL A 1 87 ? 11.137 -26.628 23.137 1.00 55.75 87 VAL A N 1
ATOM 675 C CA . VAL A 1 87 ? 10.834 -28.038 23.465 1.00 55.75 87 VAL A CA 1
ATOM 676 C C . VAL A 1 87 ? 9.339 -28.352 23.412 1.00 55.75 87 VAL A C 1
ATOM 678 O O . VAL A 1 87 ? 8.598 -28.023 24.331 1.00 55.75 87 VAL A O 1
ATOM 681 N N . ALA A 1 88 ? 8.921 -29.035 22.336 1.00 53.84 88 ALA A N 1
ATOM 682 C CA . ALA A 1 88 ? 8.022 -30.206 22.309 1.00 53.84 88 ALA A CA 1
ATOM 683 C C . ALA A 1 88 ? 7.145 -30.255 21.030 1.00 53.84 88 ALA A C 1
ATOM 685 O O . ALA A 1 88 ? 6.719 -29.210 20.534 1.00 53.84 88 ALA A O 1
ATOM 686 N N . PRO A 1 89 ? 6.745 -31.458 20.554 1.00 53.78 89 PRO A N 1
ATOM 687 C CA . PRO A 1 89 ? 5.870 -31.662 19.381 1.00 53.78 89 PRO A CA 1
ATOM 688 C C . PRO A 1 89 ? 4.467 -31.021 19.465 1.00 53.78 89 PRO A C 1
ATOM 690 O O . PRO A 1 89 ? 3.661 -31.163 18.549 1.00 53.78 89 PRO A O 1
ATOM 693 N N . LEU A 1 90 ? 4.137 -30.345 20.571 1.00 56.50 90 LEU A N 1
ATOM 694 C CA . LEU A 1 90 ? 2.804 -29.828 20.887 1.00 56.50 90 LEU A CA 1
ATOM 695 C C . LEU A 1 90 ? 2.623 -28.323 20.599 1.00 56.50 90 LEU A C 1
ATOM 697 O O . LEU A 1 90 ? 1.508 -27.812 20.724 1.00 56.50 90 LEU A O 1
ATOM 701 N N . PHE A 1 91 ? 3.687 -27.608 20.213 1.00 55.25 91 PHE A N 1
ATOM 702 C CA . PHE A 1 91 ? 3.689 -26.141 20.085 1.00 55.25 91 PHE A CA 1
ATOM 703 C C . PHE A 1 91 ? 2.689 -25.616 19.040 1.00 55.25 91 PHE A C 1
ATOM 705 O O . PHE A 1 91 ? 1.939 -24.673 19.304 1.00 55.25 91 PHE A O 1
ATOM 712 N N . LEU A 1 92 ? 2.586 -26.292 17.889 1.00 57.69 92 LEU A N 1
ATOM 713 C CA . LEU A 1 92 ? 1.717 -25.880 16.779 1.00 57.69 92 LEU A CA 1
ATOM 714 C C . LEU A 1 92 ? 0.227 -25.820 17.179 1.00 57.69 92 LEU A C 1
ATOM 716 O O . LEU A 1 92 ? -0.516 -24.952 16.728 1.00 57.69 92 LEU A O 1
ATOM 720 N N . ARG A 1 93 ? -0.216 -26.696 18.094 1.00 57.91 93 ARG A N 1
ATOM 721 C CA . ARG A 1 93 ? -1.605 -26.727 18.590 1.00 57.91 93 ARG A CA 1
ATOM 722 C C . ARG A 1 93 ? -1.938 -25.589 19.553 1.00 57.91 93 ARG A C 1
ATOM 724 O O . ARG A 1 93 ? -3.116 -25.290 19.725 1.00 57.91 93 ARG A O 1
ATOM 731 N N . LYS A 1 94 ? -0.942 -24.989 20.210 1.00 56.75 94 LYS A N 1
ATOM 732 C CA . LYS A 1 94 ? -1.153 -23.911 21.189 1.00 56.75 94 LYS A CA 1
ATOM 733 C C . LYS A 1 94 ? 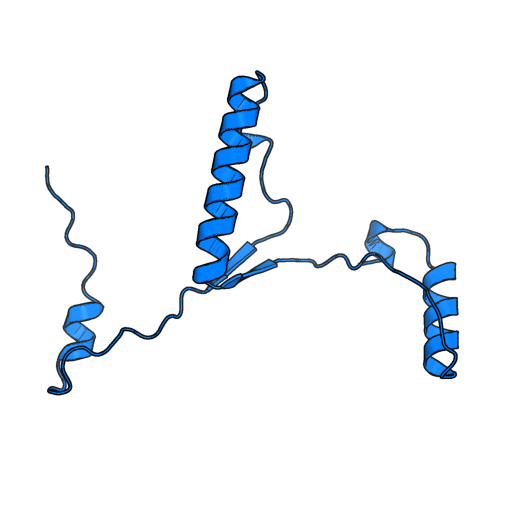-1.381 -22.565 20.496 1.00 56.75 94 LYS A C 1
ATOM 735 O O . LYS A 1 94 ? -2.221 -21.804 20.955 1.00 56.75 94 LYS A O 1
ATOM 740 N N . PHE A 1 95 ? -0.708 -22.326 19.368 1.00 53.59 95 PHE A N 1
ATOM 741 C CA . PHE A 1 95 ? -0.812 -21.080 18.598 1.00 53.59 95 PHE A CA 1
ATOM 742 C C . PHE A 1 95 ? -1.979 -21.039 17.603 1.00 53.59 95 PHE A C 1
ATOM 744 O O . PHE A 1 95 ? -2.520 -19.971 17.351 1.00 53.59 95 PHE A O 1
ATOM 751 N N . LEU A 1 96 ? -2.418 -22.186 17.073 1.00 61.47 96 LEU A N 1
ATOM 752 C CA . LEU A 1 96 ? -3.573 -22.258 16.162 1.00 61.47 96 LEU A CA 1
ATOM 753 C C . LEU A 1 96 ? -4.934 -22.270 16.882 1.00 61.47 96 LEU A C 1
ATOM 755 O O . LEU A 1 96 ? -5.978 -22.381 16.235 1.00 61.47 96 LEU A O 1
ATOM 759 N N . LYS A 1 97 ? -4.961 -22.184 18.220 1.00 55.59 97 LYS A N 1
ATOM 760 C CA . LYS A 1 97 ? -6.223 -22.010 18.945 1.00 55.59 97 LYS A CA 1
ATOM 761 C C . LYS A 1 97 ? -6.754 -20.608 18.654 1.00 55.59 97 LYS A C 1
ATOM 763 O O . LYS A 1 97 ? -6.081 -19.624 18.935 1.00 55.59 97 LYS A O 1
ATOM 768 N N . LYS A 1 98 ? -7.967 -20.550 18.086 1.00 48.31 98 LYS A N 1
ATOM 769 C CA . LYS A 1 98 ? -8.730 -19.312 17.870 1.00 48.31 98 LYS A CA 1
ATOM 770 C C . LYS A 1 98 ? -8.667 -18.419 19.117 1.00 48.31 98 LYS A C 1
ATOM 772 O O . LYS A 1 98 ? -8.701 -18.974 20.221 1.00 48.31 98 LYS A O 1
ATOM 777 N N . PRO A 1 99 ? -8.629 -17.082 18.954 1.00 46.91 99 PRO A N 1
ATOM 778 C CA . PRO A 1 99 ? -8.698 -16.171 20.086 1.00 46.91 99 PRO A CA 1
ATOM 779 C C . PRO A 1 99 ? -9.902 -16.558 20.949 1.00 46.91 99 PRO A C 1
ATOM 781 O O . PRO A 1 99 ? -11.019 -16.690 20.445 1.00 46.91 99 PRO A O 1
ATOM 784 N N . GLN A 1 100 ? -9.651 -16.826 22.232 1.00 50.88 100 GLN A N 1
ATOM 785 C CA . GLN A 1 100 ? -10.725 -16.886 23.214 1.00 50.88 100 GLN A CA 1
ATOM 786 C C . GLN A 1 100 ? -11.394 -15.516 23.167 1.00 50.88 100 GLN A C 1
ATOM 788 O O . GLN A 1 100 ? -10.705 -14.499 23.254 1.00 50.88 100 GLN A O 1
ATOM 793 N N . ALA A 1 101 ? -12.706 -15.500 22.933 1.00 46.38 101 ALA A N 1
ATOM 794 C CA . ALA A 1 101 ? -13.483 -14.281 23.044 1.00 46.38 101 ALA A CA 1
ATOM 795 C C . ALA A 1 101 ? -13.177 -13.670 24.414 1.00 46.38 101 ALA A C 1
ATOM 797 O O . ALA A 1 101 ? -13.302 -14.352 25.432 1.00 46.38 101 ALA A O 1
ATOM 798 N N . VAL A 1 102 ? -12.720 -12.420 24.422 1.00 45.09 102 VAL A N 1
ATOM 799 C CA . VAL A 1 102 ? -12.702 -11.620 25.641 1.00 45.09 102 VAL A CA 1
ATOM 800 C C . VAL A 1 102 ? -14.173 -11.420 25.991 1.00 45.09 102 VAL A C 1
ATOM 802 O O . VAL A 1 102 ? -14.888 -10.727 25.270 1.00 45.09 102 VAL A O 1
ATOM 805 N N . SER A 1 103 ? -14.648 -12.159 26.990 1.00 42.94 103 SER A N 1
ATOM 806 C CA . SER A 1 103 ? -15.942 -11.918 27.612 1.00 42.94 103 SER A CA 1
ATOM 807 C C . SER A 1 103 ? -15.770 -10.818 28.654 1.00 42.94 103 SER A C 1
ATOM 809 O O . SER A 1 103 ? -14.966 -10.997 29.572 1.00 42.94 103 SER A O 1
ATOM 811 N N . ASP A 1 104 ? -16.578 -9.775 28.465 1.00 40.69 104 ASP A N 1
ATOM 812 C CA . ASP A 1 104 ? -16.890 -8.611 29.307 1.00 40.69 104 ASP A CA 1
ATOM 813 C C . ASP A 1 104 ? -15.827 -7.507 29.444 1.00 40.69 104 ASP A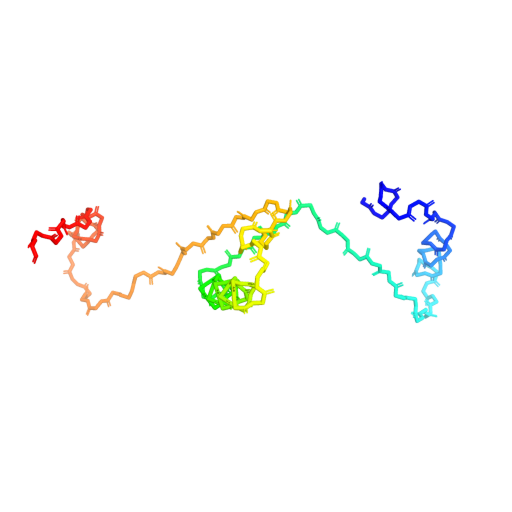 C 1
ATOM 815 O O . ASP A 1 104 ? -14.763 -7.720 30.068 1.00 40.69 104 ASP A O 1
#

Foldseek 3Di:
DCCVPVVDDPVVVVVVVCVVVVHDDPDDDDDDDQAEEEEPVRVVVVVVVLVVVLVVCVVVVHHSVVSDDPHHYHYDHDPDDDPPDDDDPCVVVVVPPDPDPPDD

Secondary structure (DSSP, 8-state):
-HHHHH---HHHHHHHHHHHTT-----------S-EEEEHHHHHHHHHHHHHHHHHHHHTT--GGG---SS-EEEE--PPPP-S----TTHHHHHSS-PPP---

Sequence (104 aa):
NHLRHGRNVTDLSQVLDSWIAEDSTDFEFRFMPNRLLMHGTTCAPALADIAALRDVNAENDWHPSALTPELPIGVSVDYSIAIADFVAPLFLRKFLKKPQAVSD

Radius of gyration: 23.37 Å; chains: 1; bounding box: 39×51×59 Å